Protein AF-V8NF77-F1 (afdb_monomer)

pLDDT: mean 79.12, std 22.38, range [31.2, 98.38]

Mean predicted aligned error: 14.67 Å

Organism: Ophiophagus hannah (NCBI:txid8665)

Structure (mmCIF, N/CA/C/O backbone):
data_AF-V8NF77-F1
#
_entry.id   AF-V8NF77-F1
#
loop_
_atom_site.group_PDB
_atom_site.id
_atom_site.type_symbol
_atom_site.label_atom_id
_atom_site.label_alt_id
_atom_site.label_comp_id
_atom_site.label_asym_id
_atom_site.label_entity_id
_atom_site.label_seq_id
_atom_site.pdbx_PDB_ins_code
_atom_site.Cartn_x
_atom_site.Cartn_y
_atom_site.Cartn_z
_atom_site.occupancy
_atom_site.B_iso_or_equiv
_atom_site.auth_seq_id
_atom_site.auth_comp_id
_atom_site.auth_asym_id
_atom_site.auth_atom_id
_atom_site.pdbx_PDB_model_num
ATOM 1 N N . MET A 1 1 ? -38.233 -24.615 7.443 1.00 43.88 1 MET A N 1
ATOM 2 C CA . MET A 1 1 ? -37.350 -23.438 7.539 1.00 43.88 1 MET A CA 1
ATOM 3 C C . MET A 1 1 ? -36.098 -23.815 6.787 1.00 43.88 1 MET A C 1
ATOM 5 O O . MET A 1 1 ? -35.552 -24.873 7.065 1.00 43.88 1 MET A O 1
ATOM 9 N N . GLN A 1 2 ? -35.776 -23.081 5.731 1.00 46.44 2 GLN A N 1
ATOM 10 C CA . GLN A 1 2 ? -34.606 -23.355 4.907 1.00 46.44 2 GLN A CA 1
ATOM 11 C C . GLN A 1 2 ? -33.476 -22.553 5.545 1.00 46.44 2 GLN A C 1
ATOM 13 O O . GLN A 1 2 ? -33.530 -21.327 5.532 1.00 46.44 2 GLN A O 1
ATOM 18 N N . GLU A 1 3 ? -32.557 -23.233 6.228 1.00 55.84 3 GLU A N 1
ATOM 19 C CA . GLU A 1 3 ? -31.366 -22.577 6.765 1.00 55.84 3 GLU A CA 1
ATOM 20 C C . GLU A 1 3 ? -30.553 -22.047 5.589 1.00 55.84 3 GLU A C 1
ATOM 22 O O . GLU A 1 3 ? -30.330 -22.769 4.616 1.00 55.84 3 GLU A O 1
ATOM 27 N N . ASN A 1 4 ? -30.187 -20.766 5.643 1.00 57.53 4 ASN A N 1
ATOM 28 C CA . ASN A 1 4 ? -29.335 -20.152 4.639 1.00 57.53 4 ASN A CA 1
ATOM 29 C C . ASN A 1 4 ? -27.905 -20.661 4.867 1.00 57.53 4 ASN A C 1
ATOM 31 O O . ASN A 1 4 ? -27.271 -20.241 5.832 1.00 57.53 4 ASN A O 1
ATOM 35 N N . PRO A 1 5 ? -27.352 -21.501 3.975 1.00 59.56 5 PRO A N 1
ATOM 36 C CA . PRO A 1 5 ? -26.027 -22.100 4.154 1.00 59.56 5 PRO A CA 1
ATOM 37 C C . PRO A 1 5 ? -24.873 -21.091 4.005 1.00 59.56 5 PRO A C 1
ATOM 39 O O . PRO A 1 5 ? -23.709 -21.467 4.069 1.00 59.56 5 PRO A O 1
ATOM 42 N N . TRP A 1 6 ? -25.191 -19.812 3.783 1.00 57.06 6 TRP A N 1
ATOM 43 C CA . TRP A 1 6 ? -24.242 -18.713 3.603 1.00 57.06 6 TRP A CA 1
ATOM 44 C C . TRP A 1 6 ? -24.138 -17.799 4.831 1.00 57.06 6 TRP A C 1
ATOM 46 O O . TRP A 1 6 ? -23.478 -16.769 4.764 1.00 57.06 6 TRP A O 1
ATOM 56 N N . GLN A 1 7 ? -24.795 -18.141 5.943 1.00 56.59 7 GLN A N 1
ATOM 57 C CA . GLN A 1 7 ? -24.894 -17.283 7.127 1.00 56.59 7 GLN A CA 1
ATOM 58 C C . GLN A 1 7 ? -23.802 -17.545 8.184 1.00 56.59 7 GLN A C 1
ATOM 60 O O . GLN A 1 7 ? -24.042 -17.316 9.364 1.00 56.59 7 GLN A O 1
ATOM 65 N N . GLU A 1 8 ? -22.622 -18.051 7.805 1.00 67.06 8 GLU A N 1
ATOM 66 C CA . GLU A 1 8 ? -21.671 -18.605 8.790 1.00 67.06 8 GLU A CA 1
ATOM 67 C C . GLU A 1 8 ? -20.194 -18.223 8.609 1.00 67.06 8 GLU A C 1
ATOM 69 O O . GLU A 1 8 ? -19.317 -18.999 8.983 1.00 67.06 8 GLU A O 1
ATOM 74 N N . PHE A 1 9 ? -19.868 -17.030 8.101 1.00 78.62 9 PHE A N 1
ATOM 75 C CA . PHE A 1 9 ? -18.485 -16.546 8.210 1.00 78.62 9 PHE A CA 1
ATOM 76 C C . PHE A 1 9 ? -18.415 -15.103 8.710 1.00 78.62 9 PHE A C 1
ATOM 78 O O . PHE A 1 9 ? -19.204 -14.272 8.264 1.00 78.62 9 PHE A O 1
ATOM 85 N N . PRO A 1 10 ? -17.502 -14.802 9.653 1.00 86.44 10 PRO A N 1
ATOM 86 C CA . PRO A 1 10 ? -17.295 -13.442 10.123 1.00 86.44 10 PRO A CA 1
ATOM 87 C C . PRO A 1 10 ? -16.698 -12.572 9.013 1.00 86.44 10 PRO A C 1
ATOM 89 O O . PRO A 1 10 ? -15.816 -13.016 8.273 1.00 86.44 10 PRO A O 1
ATOM 92 N N . ASP A 1 11 ? -17.144 -11.321 8.939 1.00 91.69 11 ASP A N 1
ATOM 93 C CA . ASP A 1 11 ? -16.574 -10.325 8.036 1.00 91.69 11 ASP A CA 1
ATOM 94 C C . ASP A 1 11 ? -15.213 -9.828 8.542 1.00 91.69 11 ASP A C 1
ATOM 96 O O . ASP A 1 11 ? -14.995 -9.647 9.744 1.00 91.69 11 ASP A O 1
ATOM 100 N N . LEU A 1 12 ? -14.297 -9.555 7.609 1.00 95.75 12 LEU A N 1
ATOM 101 C CA . LEU A 1 12 ? -13.025 -8.895 7.892 1.00 95.75 12 LEU A CA 1
ATOM 102 C C . LEU A 1 12 ? -13.107 -7.427 7.474 1.00 95.75 12 LEU A C 1
ATOM 104 O O . LEU A 1 12 ? -13.229 -7.112 6.291 1.00 95.75 12 LEU A O 1
ATOM 108 N N . VAL A 1 13 ? -12.999 -6.526 8.449 1.00 97.31 13 VAL A N 1
ATOM 109 C CA . VAL A 1 13 ? -13.066 -5.079 8.226 1.00 97.31 13 VAL A CA 1
ATOM 110 C C . VAL A 1 13 ? -11.687 -4.461 8.430 1.00 97.31 13 VAL A C 1
ATOM 112 O O . VAL A 1 13 ? -11.083 -4.609 9.491 1.00 97.31 13 VAL A O 1
ATOM 115 N N . HIS A 1 14 ? -11.205 -3.738 7.418 1.00 97.31 14 HIS A N 1
ATOM 116 C CA . HIS A 1 14 ? -9.967 -2.964 7.485 1.00 97.31 14 HIS A CA 1
ATOM 117 C C . HIS A 1 14 ? -10.275 -1.473 7.608 1.00 97.31 14 HIS A C 1
ATOM 119 O O . HIS A 1 14 ? -11.030 -0.912 6.817 1.00 97.31 14 HIS A O 1
ATOM 125 N N . LEU A 1 15 ? -9.655 -0.832 8.596 1.00 97.62 15 LEU A N 1
ATOM 126 C CA . LEU A 1 15 ? -9.702 0.611 8.810 1.00 97.62 15 LEU A CA 1
ATOM 127 C C . LEU A 1 15 ? -8.295 1.166 8.601 1.00 97.62 15 LEU A C 1
ATOM 129 O O . LEU A 1 15 ? -7.314 0.596 9.081 1.00 97.62 15 LEU A O 1
ATOM 133 N N . THR A 1 16 ? -8.175 2.262 7.860 1.00 96.88 16 THR A N 1
ATOM 134 C CA . THR A 1 16 ? -6.881 2.879 7.551 1.00 96.88 16 THR A CA 1
ATOM 135 C C . THR A 1 16 ? -7.031 4.390 7.525 1.00 96.88 16 THR A C 1
ATOM 137 O O . THR A 1 16 ? -7.978 4.918 6.945 1.00 96.88 16 THR A O 1
ATOM 140 N N . CYS A 1 17 ? -6.096 5.087 8.164 1.00 96.25 17 CYS A N 1
ATOM 141 C CA . CYS A 1 17 ? -6.000 6.538 8.133 1.00 96.25 17 CYS A CA 1
ATOM 142 C C . CYS A 1 17 ? -4.534 6.974 8.278 1.00 96.25 17 CYS A C 1
ATOM 144 O O . CYS A 1 17 ? -3.723 6.223 8.834 1.00 96.25 17 CYS A O 1
ATOM 146 N N . PRO A 1 18 ? -4.179 8.192 7.832 1.00 95.75 18 PRO A N 1
ATOM 147 C CA . PRO A 1 18 ? -2.931 8.818 8.241 1.00 95.75 18 PRO A CA 1
ATOM 148 C C . PRO A 1 18 ? -2.857 8.873 9.769 1.00 95.75 18 PRO A C 1
ATOM 150 O O . PRO A 1 18 ? -3.817 9.286 10.421 1.00 95.75 18 PRO A O 1
ATOM 153 N N . SER A 1 19 ? -1.735 8.436 10.339 1.00 96.31 19 SER A N 1
ATOM 154 C CA . SER A 1 19 ? -1.560 8.435 11.791 1.00 96.31 19 SER A CA 1
ATOM 155 C C . SER A 1 19 ? -1.261 9.842 12.306 1.00 96.31 19 SER A C 1
ATOM 157 O O . SER A 1 19 ? -0.374 10.521 11.787 1.00 96.31 19 SER A O 1
ATOM 159 N N . ILE A 1 20 ? -1.966 10.251 13.358 1.00 96.12 20 ILE A N 1
ATOM 1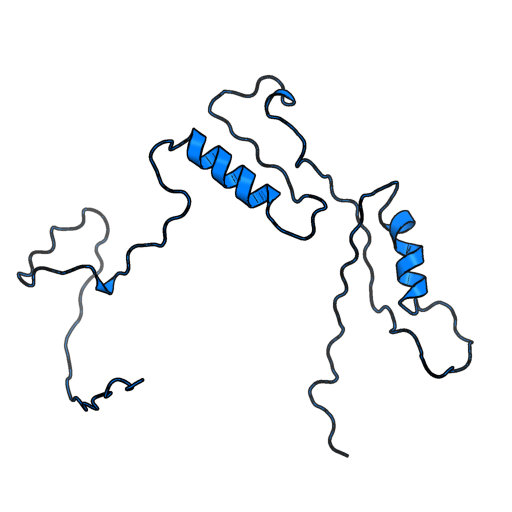60 C CA . ILE A 1 20 ? -1.633 11.429 14.171 1.00 96.12 20 ILE A CA 1
ATOM 161 C C . ILE A 1 20 ? -0.978 10.959 15.475 1.00 96.12 20 ILE A C 1
ATOM 163 O O . ILE A 1 20 ? -0.030 11.586 15.951 1.00 96.12 20 ILE A O 1
ATOM 167 N N . GLN A 1 21 ? -1.452 9.836 16.025 1.00 96.00 21 GLN A N 1
ATOM 168 C CA . GLN A 1 21 ? -0.919 9.198 17.228 1.00 96.00 21 GLN A CA 1
ATOM 169 C C . GLN A 1 21 ? -0.805 7.677 17.016 1.00 96.00 21 GLN A C 1
ATOM 171 O O . GLN A 1 21 ? -0.382 7.213 15.950 1.00 96.00 21 GLN A O 1
ATOM 176 N N . THR A 1 22 ? -1.125 6.868 18.031 1.00 98.19 22 THR A N 1
ATOM 177 C CA . THR A 1 22 ? -1.205 5.418 17.851 1.00 98.19 22 THR A CA 1
ATOM 178 C C . THR A 1 22 ? -2.459 5.046 17.063 1.00 98.19 22 THR A C 1
ATOM 180 O O . THR A 1 22 ? -3.509 5.669 17.201 1.00 98.19 22 THR A O 1
ATOM 183 N N . ALA A 1 23 ? -2.387 3.971 16.276 1.00 98.19 23 ALA A N 1
ATOM 184 C CA . ALA A 1 23 ? -3.531 3.497 15.495 1.00 98.19 23 ALA A CA 1
ATOM 185 C C . ALA A 1 23 ? -4.767 3.205 16.363 1.00 98.19 23 ALA A C 1
ATOM 187 O O . ALA A 1 23 ? -5.895 3.346 15.901 1.00 98.19 23 ALA A O 1
ATOM 188 N N . LYS A 1 24 ? -4.566 2.820 17.631 1.00 97.75 24 LYS A N 1
ATOM 189 C CA . LYS A 1 24 ? -5.667 2.623 18.577 1.00 97.75 24 LYS A CA 1
ATOM 190 C C . LYS A 1 24 ? -6.354 3.946 18.909 1.00 97.75 24 LYS A C 1
ATOM 192 O O . LYS A 1 24 ? -7.574 4.016 18.817 1.00 97.75 24 LYS A O 1
ATOM 197 N N . GLU A 1 25 ? -5.601 4.980 19.268 1.00 98.06 25 GLU A N 1
ATOM 198 C CA . GLU A 1 25 ? -6.158 6.302 19.596 1.00 98.06 25 GLU A CA 1
ATOM 199 C C . GLU A 1 25 ? -6.890 6.921 18.401 1.00 98.06 25 GLU A C 1
ATOM 201 O O . GLU A 1 25 ? -7.983 7.457 18.568 1.00 98.06 25 GLU A O 1
ATOM 206 N N . ASP A 1 26 ? -6.329 6.779 17.199 1.00 97.94 26 ASP A N 1
ATOM 207 C CA . ASP A 1 26 ? -6.894 7.375 15.987 1.00 97.94 26 ASP A CA 1
ATOM 208 C C . ASP A 1 26 ? -8.178 6.659 15.509 1.00 97.94 26 ASP A C 1
ATOM 210 O O . ASP A 1 26 ? -9.078 7.302 14.969 1.00 97.94 26 ASP A O 1
ATOM 214 N N . LEU A 1 27 ? -8.298 5.337 15.714 1.00 97.75 27 LEU A N 1
ATOM 215 C CA . LEU A 1 27 ? -9.383 4.528 15.132 1.00 97.75 27 LEU A CA 1
ATOM 216 C C . LEU A 1 27 ? -10.477 4.097 16.119 1.00 97.75 27 LEU A C 1
ATOM 218 O O . LEU A 1 27 ? -11.576 3.766 15.673 1.00 97.75 27 LEU A O 1
ATOM 222 N N . THR A 1 28 ? -10.222 4.107 17.435 1.00 95.56 28 THR A N 1
ATOM 223 C CA . THR A 1 28 ? -11.184 3.601 18.444 1.00 95.56 28 THR A CA 1
ATOM 224 C C . THR A 1 28 ? -12.553 4.267 18.311 1.00 95.56 28 THR A C 1
ATOM 226 O O . THR A 1 28 ? -13.571 3.581 18.322 1.00 95.56 28 THR A O 1
ATOM 229 N N . HIS A 1 29 ? -12.588 5.581 18.078 1.00 95.19 29 HIS A N 1
ATOM 230 C CA . HIS A 1 29 ? -13.844 6.317 17.940 1.00 95.19 29 HIS A CA 1
ATOM 231 C C . HIS A 1 29 ? -14.720 5.805 16.785 1.00 95.19 29 HIS A C 1
ATOM 233 O O . HIS A 1 29 ? -15.934 5.681 16.925 1.00 95.19 29 HIS A O 1
ATOM 239 N N . VAL A 1 30 ? -14.107 5.479 15.645 1.00 96.56 30 VAL A N 1
ATOM 240 C CA . VAL A 1 30 ? -14.823 4.947 14.476 1.00 96.56 30 VAL A CA 1
ATOM 241 C C . VAL A 1 30 ? -15.304 3.523 14.752 1.00 96.56 30 VAL A C 1
ATOM 243 O O . VAL A 1 30 ? -16.428 3.172 14.398 1.00 96.56 30 VAL A O 1
ATOM 246 N N . VAL A 1 31 ? -14.487 2.713 15.432 1.00 95.88 31 VAL A N 1
ATOM 247 C CA . VAL A 1 31 ? -14.862 1.347 15.819 1.00 95.88 31 VAL A CA 1
ATOM 248 C C . VAL A 1 31 ? -16.078 1.354 16.749 1.00 95.88 31 VAL A C 1
ATOM 250 O O . VAL A 1 31 ? -17.033 0.634 16.483 1.00 95.88 31 VAL A O 1
ATOM 253 N N . GLU A 1 32 ? -16.100 2.210 17.772 1.00 93.00 32 GLU A N 1
ATOM 254 C CA . GLU A 1 32 ? -17.230 2.344 18.707 1.00 93.00 32 GLU A CA 1
ATOM 255 C C . GLU A 1 32 ? -18.503 2.881 18.032 1.00 93.00 32 GLU A C 1
ATOM 257 O O . GLU A 1 32 ? -19.622 2.560 18.437 1.00 93.00 32 GLU A O 1
ATOM 262 N N . GLN A 1 33 ? -18.370 3.696 16.982 1.00 94.00 33 GLN A N 1
ATOM 263 C CA . GLN A 1 33 ? -19.513 4.167 16.200 1.00 94.00 33 GLN A CA 1
ATOM 264 C C . GLN A 1 33 ? -20.119 3.076 15.317 1.00 94.00 33 GLN A C 1
ATOM 266 O O . GLN A 1 33 ? -21.340 3.036 15.183 1.00 94.00 33 GLN A O 1
ATOM 271 N N . LEU A 1 34 ? -19.295 2.206 14.734 1.00 94.44 34 LEU A N 1
ATOM 272 C CA . LEU A 1 34 ? -19.733 1.215 13.749 1.00 94.44 34 LEU A CA 1
ATOM 273 C C . LEU A 1 34 ? -20.071 -0.148 14.358 1.00 94.44 34 LEU A C 1
ATOM 275 O O . LEU A 1 34 ? -20.928 -0.848 13.825 1.00 94.44 34 LEU A O 1
ATOM 279 N N . PHE A 1 35 ? -19.430 -0.519 15.465 1.00 93.75 35 PHE A N 1
ATOM 280 C CA . PHE A 1 35 ? -19.502 -1.863 16.031 1.00 93.75 35 PHE A CA 1
ATOM 281 C C . PHE A 1 35 ? -19.837 -1.854 17.521 1.00 93.75 35 PHE A C 1
ATOM 283 O O . PHE A 1 35 ? -19.588 -0.885 18.237 1.00 93.75 35 PHE A O 1
ATOM 290 N N . SER A 1 36 ? -20.387 -2.971 17.992 1.00 91.56 36 SER A N 1
ATOM 291 C CA . SER A 1 36 ? -20.511 -3.266 19.415 1.00 91.56 36 SER A CA 1
ATOM 292 C C . SER A 1 36 ? -19.234 -3.958 19.897 1.00 91.56 36 SER A C 1
ATOM 294 O O . SER A 1 36 ? -18.917 -5.077 19.480 1.00 91.56 36 SER A O 1
ATOM 296 N N . VAL A 1 37 ? -18.471 -3.274 20.750 1.00 83.38 37 VAL A N 1
ATOM 297 C CA . VAL A 1 37 ? -17.288 -3.826 21.419 1.00 83.38 37 VAL A CA 1
ATOM 298 C C . VAL A 1 37 ? -17.767 -4.364 22.763 1.00 83.38 37 VAL A C 1
ATOM 300 O O . VAL A 1 37 ? -18.194 -3.595 23.618 1.00 83.38 37 VAL A O 1
ATOM 303 N N . ALA A 1 38 ? -17.793 -5.687 22.918 1.00 66.69 38 ALA A N 1
ATOM 304 C CA . ALA A 1 38 ? -18.452 -6.350 24.040 1.00 66.69 38 ALA A CA 1
ATOM 305 C C . ALA A 1 38 ? -17.793 -6.028 25.400 1.00 66.69 38 ALA A C 1
ATOM 307 O O . ALA A 1 38 ? -16.893 -6.739 25.834 1.00 66.69 38 ALA A O 1
ATOM 308 N N . GLU A 1 39 ? -18.279 -4.979 26.072 1.00 55.69 39 GLU A N 1
ATOM 309 C CA . GLU A 1 39 ? -18.083 -4.716 27.511 1.00 55.69 39 GLU A CA 1
ATOM 310 C C . GLU A 1 39 ? -19.358 -4.222 28.229 1.00 55.69 39 GLU A C 1
ATOM 312 O O . GLU A 1 39 ? -19.348 -4.044 29.446 1.00 55.69 39 GLU A O 1
ATOM 317 N N . THR A 1 40 ? -20.480 -4.027 27.529 1.00 51.50 40 THR A N 1
ATOM 318 C CA . THR A 1 40 ? -21.720 -3.515 28.140 1.00 51.50 40 THR A CA 1
ATOM 319 C C . THR A 1 40 ? -22.819 -4.573 28.085 1.00 51.50 40 THR A C 1
ATOM 321 O O . THR A 1 40 ? -23.639 -4.614 27.172 1.00 51.50 40 THR A O 1
ATOM 324 N N . GLU A 1 41 ? -22.830 -5.470 29.073 1.00 49.28 41 GLU A N 1
ATOM 325 C CA . GLU A 1 41 ? -24.023 -6.258 29.389 1.00 49.28 41 GLU A CA 1
ATOM 326 C C . GLU A 1 41 ? -25.080 -5.298 29.962 1.00 49.28 41 GLU A C 1
ATOM 328 O O . GLU A 1 41 ? -24.977 -4.906 31.125 1.00 49.28 41 GLU A O 1
ATOM 333 N N . GLY A 1 42 ? -26.083 -4.893 29.172 1.00 51.88 42 GLY A N 1
ATOM 334 C CA . GLY A 1 42 ? -27.289 -4.293 29.758 1.00 51.88 42 GLY A CA 1
ATOM 335 C C . GLY A 1 42 ? -28.031 -3.184 29.018 1.00 51.88 42 GLY A C 1
ATOM 336 O O . GLY A 1 42 ? -28.769 -2.470 29.692 1.00 51.88 42 GLY A O 1
ATOM 337 N N . GLU A 1 43 ? -27.909 -3.023 27.700 1.00 50.72 43 GLU A N 1
ATOM 338 C CA . GLU A 1 43 ? -28.785 -2.093 26.968 1.00 50.72 43 GLU A CA 1
ATOM 339 C C . GLU A 1 43 ? -29.689 -2.857 25.995 1.00 50.72 43 GLU A C 1
ATOM 341 O O . GLU A 1 43 ? -29.241 -3.727 25.249 1.00 50.72 43 GLU A O 1
ATOM 346 N N . GLU A 1 44 ? -30.991 -2.594 26.130 1.00 50.81 44 GLU A N 1
ATOM 347 C CA . GLU A 1 44 ? -32.103 -3.264 25.459 1.00 50.81 44 GLU A CA 1
ATOM 348 C C . GLU A 1 44 ? -31.956 -3.214 23.930 1.00 50.81 44 GLU A C 1
ATOM 350 O O . GLU A 1 44 ? -31.471 -2.233 23.368 1.00 50.81 44 GLU A O 1
ATOM 355 N N . GLU A 1 45 ? -32.385 -4.291 23.265 1.00 53.78 45 GLU A N 1
ATOM 356 C CA . GLU A 1 45 ? -32.408 -4.436 21.807 1.00 53.78 45 GLU A CA 1
ATOM 357 C C . GLU A 1 45 ? -33.249 -3.322 21.153 1.00 53.78 45 GLU A C 1
ATOM 359 O O . GLU A 1 45 ? -34.461 -3.455 20.974 1.00 53.78 45 GLU A O 1
ATOM 364 N N . GLU A 1 46 ? -32.608 -2.216 20.772 1.00 53.66 46 GLU A N 1
ATOM 365 C CA . GLU A 1 46 ? -33.157 -1.282 19.788 1.00 53.66 46 GLU A CA 1
ATOM 366 C C . GLU A 1 46 ? -33.045 -1.876 18.370 1.00 53.66 46 GLU A C 1
ATOM 368 O O . GLU A 1 46 ? -32.056 -2.526 18.008 1.00 53.66 46 GLU A O 1
ATOM 373 N N . GLU A 1 47 ? -34.063 -1.639 17.534 1.00 44.66 47 GLU A N 1
ATOM 374 C CA . GLU A 1 47 ? -34.036 -1.952 16.100 1.00 44.66 47 GLU A CA 1
ATOM 375 C C . GLU A 1 47 ? -32.847 -1.236 15.427 1.00 44.66 47 GLU A C 1
ATOM 377 O O . GLU A 1 47 ? -32.884 -0.029 15.198 1.00 44.66 47 GLU A O 1
ATOM 382 N N . GLY A 1 48 ? -31.786 -1.986 15.097 1.00 58.75 48 GLY A N 1
ATOM 383 C CA . GLY A 1 48 ? -30.573 -1.454 14.454 1.00 58.75 48 GLY A CA 1
ATOM 384 C C . GLY A 1 48 ? -29.244 -1.803 15.137 1.00 58.75 48 GLY A C 1
ATOM 385 O O . GLY A 1 48 ? -28.272 -1.069 14.965 1.00 58.75 48 GLY A O 1
ATOM 386 N N . ALA A 1 49 ? -29.187 -2.893 15.910 1.00 77.69 49 ALA A N 1
ATOM 387 C CA . ALA A 1 49 ? -27.995 -3.325 16.642 1.00 77.69 49 ALA A CA 1
ATOM 388 C C . ALA A 1 49 ? -26.719 -3.361 15.772 1.00 77.69 49 ALA A C 1
ATOM 390 O O . ALA A 1 49 ? -26.675 -3.991 14.711 1.00 77.69 49 ALA A O 1
ATOM 391 N N . LYS A 1 50 ? -25.661 -2.687 16.245 1.00 89.31 50 LYS A N 1
ATOM 392 C CA . LYS A 1 50 ? -24.339 -2.680 15.603 1.00 89.31 50 LYS A CA 1
ATOM 393 C C . LYS A 1 50 ? -23.753 -4.100 15.555 1.00 89.31 50 LYS A C 1
ATOM 395 O O . LYS A 1 50 ? -23.892 -4.826 16.543 1.00 89.31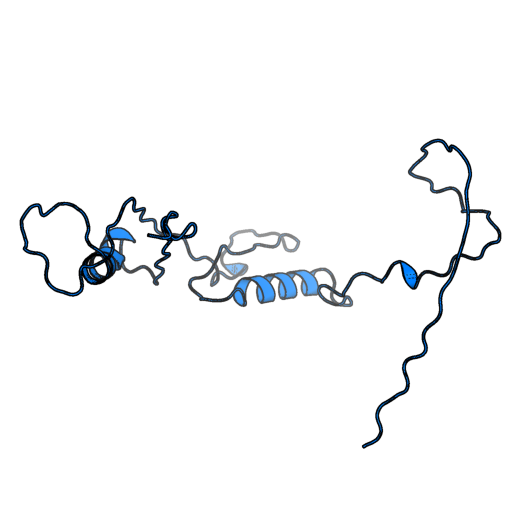 50 LYS A O 1
ATOM 400 N N . PRO A 1 51 ? -23.034 -4.492 14.485 1.00 91.31 51 PRO A N 1
ATOM 401 C CA . PRO A 1 51 ? -22.361 -5.788 14.441 1.00 91.31 51 PRO A CA 1
ATOM 402 C C . PRO A 1 51 ? -21.338 -5.934 15.578 1.00 91.31 51 PRO A C 1
ATOM 404 O O . PRO A 1 51 ? -20.679 -4.964 15.960 1.00 91.31 51 PRO A O 1
ATOM 407 N N . GLN A 1 52 ? -21.197 -7.142 16.125 1.00 91.25 52 GLN A N 1
ATOM 408 C CA . GLN A 1 52 ? -20.297 -7.419 17.246 1.00 91.25 52 GLN A CA 1
ATOM 409 C C . GLN A 1 52 ? -18.843 -7.593 16.783 1.00 91.25 52 GLN A C 1
ATOM 411 O O . GLN A 1 52 ? -18.563 -8.337 15.844 1.00 91.25 52 GLN A O 1
ATOM 416 N N . VAL A 1 53 ? -1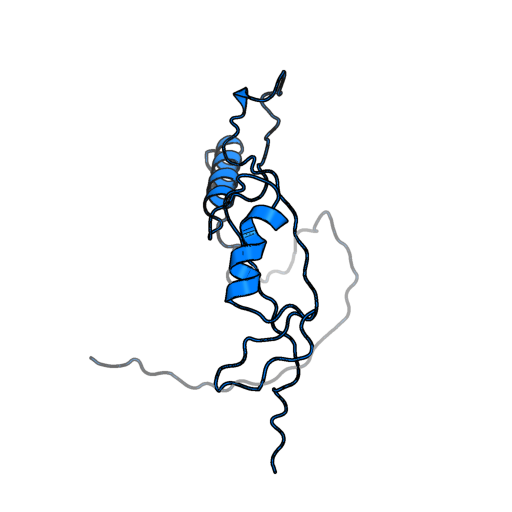7.896 -6.978 17.498 1.00 93.19 53 VAL A N 1
ATOM 417 C CA . VAL A 1 53 ? -16.461 -7.231 17.300 1.00 93.19 53 VAL A CA 1
ATOM 418 C C . VAL A 1 53 ? -16.066 -8.552 17.962 1.00 93.19 53 VAL A C 1
ATOM 420 O O . VAL A 1 53 ? -16.142 -8.687 19.181 1.00 93.19 53 VAL A O 1
ATOM 423 N N . LEU A 1 54 ? -15.592 -9.514 17.166 1.00 93.12 54 LEU A N 1
ATOM 424 C CA . LEU A 1 54 ? -15.050 -10.785 17.673 1.00 93.12 54 LEU A CA 1
ATOM 425 C C . LEU A 1 54 ? -13.567 -10.678 18.052 1.00 93.12 54 LEU A C 1
ATOM 427 O O . LEU A 1 54 ? -13.115 -11.286 19.019 1.00 93.12 54 LEU A O 1
ATOM 431 N N . TRP A 1 55 ? -12.801 -9.906 17.280 1.00 94.38 55 TRP A N 1
ATOM 432 C CA . TRP A 1 55 ? -11.381 -9.653 17.501 1.00 94.38 55 TRP A CA 1
ATOM 433 C C . TRP A 1 55 ? -10.979 -8.334 16.839 1.00 94.38 55 TRP A C 1
ATOM 435 O O . TRP A 1 55 ? -11.541 -7.956 15.813 1.00 94.38 55 TRP A O 1
ATOM 445 N N . SER A 1 56 ? -10.000 -7.633 17.412 1.00 95.31 56 SER A N 1
ATOM 446 C CA . SER A 1 56 ? -9.425 -6.430 16.805 1.00 95.31 56 SER A CA 1
ATOM 447 C C . SER A 1 56 ? -7.920 -6.343 17.049 1.00 95.31 56 SER A C 1
ATOM 449 O O . SER A 1 56 ? -7.407 -6.802 18.072 1.00 95.31 56 SER A O 1
ATOM 451 N N . MET A 1 57 ? -7.213 -5.726 16.102 1.00 97.12 57 MET A N 1
ATOM 452 C CA . MET A 1 57 ? -5.792 -5.407 16.195 1.00 97.12 57 MET A CA 1
ATOM 453 C C . MET A 1 57 ? -5.552 -4.005 15.655 1.00 97.12 57 MET A C 1
ATOM 455 O O . MET A 1 57 ? -6.102 -3.617 14.630 1.00 97.12 57 MET A O 1
ATOM 459 N N . TYR A 1 58 ? -4.688 -3.272 16.349 1.00 98.12 58 TYR A N 1
ATOM 460 C CA . TYR A 1 58 ? -4.302 -1.913 16.002 1.00 98.12 58 TYR A CA 1
ATOM 461 C C . TYR A 1 58 ? -2.786 -1.867 15.872 1.00 98.12 58 TYR A C 1
ATOM 463 O O . TYR A 1 58 ? -2.073 -2.337 16.760 1.00 98.12 58 TYR A O 1
ATOM 471 N N . PHE A 1 59 ? -2.290 -1.301 14.778 1.00 98.06 59 PHE A N 1
ATOM 472 C CA . PHE A 1 59 ? -0.864 -1.097 14.563 1.00 98.06 59 PHE A CA 1
ATOM 473 C C . PHE A 1 59 ? -0.637 0.120 13.669 1.00 98.06 59 PHE A C 1
ATOM 475 O O . PHE A 1 59 ? -1.437 0.411 12.785 1.00 98.06 59 PHE A O 1
ATOM 482 N N . ASN A 1 60 ? 0.471 0.820 13.892 1.00 97.69 60 ASN A N 1
ATOM 483 C CA . ASN A 1 60 ? 0.956 1.839 12.971 1.00 97.69 60 ASN A CA 1
ATOM 484 C C . ASN A 1 60 ? 1.941 1.195 11.993 1.00 97.69 60 ASN A C 1
ATOM 486 O O . ASN A 1 60 ? 2.749 0.347 12.379 1.00 97.69 60 ASN A O 1
ATOM 490 N N . MET A 1 61 ? 1.904 1.633 10.740 1.00 96.25 61 MET A N 1
ATOM 491 C CA . MET A 1 61 ? 2.861 1.2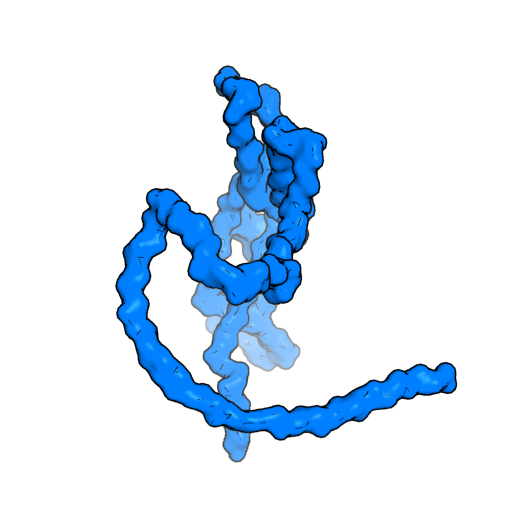34 9.714 1.00 96.25 61 MET A CA 1
ATOM 492 C C . MET A 1 61 ? 3.642 2.462 9.259 1.00 96.25 61 MET A C 1
ATOM 494 O O . MET A 1 61 ? 3.080 3.543 9.104 1.00 96.25 61 MET A O 1
ATOM 498 N N . ARG A 1 62 ? 4.958 2.310 9.090 1.00 94.75 62 ARG A N 1
ATOM 499 C CA . ARG A 1 62 ? 5.805 3.401 8.610 1.00 94.75 62 ARG A CA 1
ATOM 500 C C . ARG A 1 62 ? 5.546 3.626 7.124 1.00 94.75 62 ARG A C 1
ATOM 502 O O . ARG A 1 62 ? 5.836 2.741 6.328 1.00 94.75 62 ARG A O 1
ATOM 509 N N . ASP A 1 63 ? 5.127 4.835 6.778 1.00 95.31 63 ASP A N 1
ATOM 510 C CA . ASP A 1 63 ? 5.122 5.313 5.400 1.00 95.31 63 ASP A CA 1
ATOM 511 C C . ASP A 1 63 ? 6.528 5.820 5.025 1.00 95.31 63 ASP A C 1
ATOM 513 O O . ASP A 1 63 ? 7.090 6.701 5.684 1.00 95.31 63 ASP A O 1
ATOM 517 N N . SER A 1 64 ? 7.128 5.220 3.997 1.00 95.88 64 SER A N 1
ATOM 518 C CA . SER A 1 64 ? 8.409 5.644 3.419 1.00 95.88 64 SER A CA 1
ATOM 519 C C . SER A 1 64 ? 8.306 6.044 1.945 1.00 95.88 64 SER A C 1
ATOM 521 O O . SER A 1 64 ? 9.335 6.238 1.302 1.00 95.88 64 SER A O 1
ATOM 523 N N . SER A 1 65 ? 7.089 6.178 1.412 1.00 94.38 65 SER A N 1
ATOM 524 C CA . SER A 1 65 ? 6.805 6.459 -0.004 1.00 94.38 65 SER A CA 1
ATOM 525 C C . SER A 1 65 ? 7.310 7.818 -0.491 1.00 94.38 65 SER A C 1
ATOM 527 O O . SER A 1 65 ? 7.600 7.994 -1.671 1.00 94.38 65 SER A O 1
ATOM 529 N N . SER A 1 66 ? 7.462 8.774 0.425 1.00 90.44 66 SER A N 1
ATOM 530 C CA . SER A 1 66 ? 7.935 10.134 0.141 1.00 90.44 66 SER A CA 1
ATOM 531 C C . SER A 1 66 ? 9.447 10.322 0.301 1.00 90.44 66 SER A C 1
ATOM 533 O O . SER A 1 66 ? 9.944 11.438 0.136 1.00 90.44 66 SER A O 1
ATOM 535 N N . LEU A 1 67 ? 10.195 9.266 0.644 1.00 93.19 67 LEU A N 1
ATOM 536 C CA . LEU A 1 67 ? 11.643 9.359 0.819 1.00 93.19 67 LEU A CA 1
ATOM 537 C C . LEU A 1 67 ? 12.361 9.303 -0.530 1.00 93.19 67 LEU A C 1
ATOM 539 O O . LEU A 1 67 ? 12.230 8.337 -1.276 1.00 93.19 67 LEU A O 1
ATOM 543 N N . ASP A 1 68 ? 13.181 10.318 -0.803 1.00 90.06 68 ASP A N 1
ATOM 544 C CA . ASP A 1 68 ? 14.058 10.333 -1.974 1.00 90.06 68 ASP A CA 1
ATOM 545 C C . ASP A 1 68 ? 15.353 9.550 -1.719 1.00 90.06 68 ASP A C 1
ATOM 547 O O . ASP A 1 68 ? 15.826 9.456 -0.580 1.00 90.06 68 ASP A O 1
ATOM 551 N N . ARG A 1 69 ? 15.979 9.067 -2.797 1.00 90.88 69 ARG A N 1
ATOM 552 C CA . ARG A 1 69 ? 17.307 8.444 -2.797 1.00 90.88 69 ARG A CA 1
ATOM 553 C C . ARG A 1 69 ? 18.352 9.275 -2.039 1.00 90.88 69 ARG A C 1
ATOM 555 O O . ARG A 1 69 ? 19.178 8.703 -1.329 1.00 90.88 69 ARG A O 1
ATOM 562 N N . SER A 1 70 ? 18.313 10.606 -2.147 1.00 91.50 70 SER A N 1
ATOM 563 C CA . SER A 1 70 ? 19.234 11.522 -1.461 1.00 91.50 70 SER A CA 1
ATOM 564 C C . SER A 1 70 ? 19.088 11.522 0.062 1.00 91.50 70 SER A C 1
ATOM 566 O O . SER A 1 70 ? 19.938 12.074 0.753 1.00 91.50 70 SER A O 1
ATOM 568 N N . SER A 1 71 ? 18.014 10.933 0.591 1.00 94.56 71 SER A N 1
ATOM 569 C CA . SER A 1 71 ? 17.773 10.798 2.033 1.00 94.56 71 SER A CA 1
ATOM 570 C C . SER A 1 71 ? 18.612 9.684 2.669 1.00 94.56 71 SER A C 1
ATOM 572 O O . SER A 1 71 ? 18.623 9.556 3.892 1.00 94.56 71 SER A O 1
ATOM 574 N N . TYR A 1 72 ? 19.283 8.861 1.856 1.00 95.06 72 TYR A N 1
ATOM 575 C CA . TYR A 1 72 ? 20.102 7.740 2.305 1.00 95.06 72 TYR A CA 1
ATOM 576 C C . TYR A 1 72 ? 21.592 8.063 2.172 1.00 95.06 72 TYR A C 1
ATOM 578 O O . TYR A 1 72 ? 22.097 8.335 1.081 1.00 95.06 72 TYR A O 1
ATOM 586 N N . ASP A 1 73 ? 22.315 7.976 3.287 1.00 96.19 73 ASP A N 1
ATOM 587 C CA . ASP A 1 73 ? 23.748 8.253 3.321 1.00 96.19 73 ASP A CA 1
ATOM 588 C C . ASP A 1 73 ? 24.557 7.186 2.572 1.00 96.19 73 ASP A C 1
ATOM 590 O O . ASP A 1 73 ? 24.381 5.984 2.774 1.00 96.19 73 ASP A O 1
ATOM 594 N N . ASN A 1 74 ? 25.522 7.635 1.763 1.00 95.56 74 ASN A N 1
ATOM 595 C CA . ASN A 1 74 ? 26.505 6.787 1.072 1.00 95.56 74 ASN A CA 1
ATOM 596 C C . ASN A 1 74 ? 25.900 5.696 0.164 1.00 95.56 74 ASN A C 1
ATOM 598 O O . ASN A 1 74 ? 26.512 4.645 -0.024 1.00 95.56 74 ASN A O 1
ATOM 602 N N . LEU A 1 75 ? 24.718 5.936 -0.412 1.00 95.88 75 LEU A N 1
ATOM 603 C CA . LEU A 1 75 ? 24.028 4.974 -1.271 1.00 95.88 75 LEU A CA 1
ATOM 604 C C . LEU A 1 75 ? 24.725 4.831 -2.650 1.00 95.88 75 LEU A C 1
ATOM 606 O O . LEU A 1 75 ? 24.684 5.777 -3.447 1.00 95.88 75 LEU A O 1
ATOM 610 N N . PRO A 1 76 ? 25.328 3.671 -2.992 1.00 95.88 76 PRO A N 1
ATOM 611 C CA . PRO A 1 76 ? 26.015 3.475 -4.274 1.00 95.88 76 PRO A CA 1
ATOM 612 C C . PRO A 1 76 ? 25.056 3.573 -5.462 1.00 95.88 76 PRO A C 1
ATOM 614 O O . PRO A 1 76 ? 23.923 3.104 -5.365 1.00 95.88 76 PRO A O 1
ATOM 617 N N . SER A 1 77 ? 25.497 4.139 -6.591 1.00 93.75 77 SER A N 1
ATOM 618 C CA . SER A 1 77 ? 24.633 4.468 -7.744 1.00 93.75 77 SER A CA 1
ATOM 619 C C . SER A 1 77 ? 23.864 3.282 -8.334 1.00 93.75 77 SER A C 1
ATOM 621 O O . SER A 1 77 ? 22.794 3.475 -8.882 1.00 93.75 77 SER A O 1
ATOM 623 N N . ASN A 1 78 ? 24.375 2.062 -8.192 1.00 95.38 78 ASN A N 1
ATOM 624 C CA . ASN A 1 78 ? 23.763 0.828 -8.689 1.00 95.38 78 ASN A CA 1
ATOM 625 C C . ASN A 1 78 ? 22.870 0.111 -7.657 1.00 95.38 78 ASN A C 1
ATOM 627 O O . ASN A 1 78 ? 22.526 -1.052 -7.852 1.00 95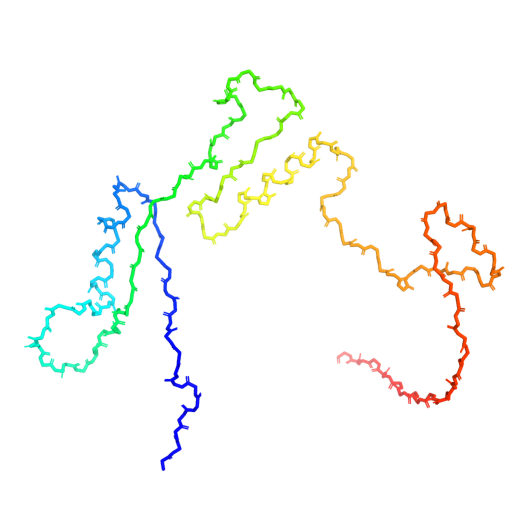.38 78 ASN A O 1
ATOM 631 N N . MET A 1 79 ? 22.554 0.758 -6.533 1.00 95.81 79 MET A N 1
ATOM 632 C CA . MET A 1 79 ? 21.655 0.227 -5.511 1.00 95.81 79 MET A CA 1
ATOM 633 C C . MET A 1 79 ? 20.362 1.029 -5.491 1.00 95.81 79 MET A C 1
ATOM 635 O O . MET A 1 79 ? 20.398 2.238 -5.276 1.00 95.81 79 MET A O 1
ATOM 639 N N . TYR A 1 80 ? 19.234 0.354 -5.675 1.00 95.38 80 TYR A N 1
ATOM 640 C CA . TYR A 1 80 ? 17.901 0.952 -5.695 1.00 95.38 80 TYR A CA 1
ATOM 641 C C . TYR A 1 80 ? 17.190 0.694 -4.366 1.00 95.38 80 TYR A C 1
ATOM 643 O O . TYR A 1 80 ? 17.390 -0.350 -3.745 1.00 95.38 80 TYR A O 1
ATOM 651 N N . VAL A 1 81 ? 16.375 1.649 -3.920 1.00 95.62 81 VAL A N 1
ATOM 652 C CA . VAL A 1 81 ? 15.602 1.546 -2.677 1.00 95.62 81 VAL A CA 1
ATOM 653 C C . VAL A 1 81 ? 14.125 1.632 -3.023 1.00 95.62 81 VAL A C 1
ATOM 655 O O . VAL A 1 81 ? 13.710 2.572 -3.695 1.00 95.62 81 VAL A O 1
ATOM 658 N N . CYS A 1 82 ? 13.348 0.665 -2.541 1.00 96.25 82 CYS A N 1
ATOM 659 C CA . CYS A 1 82 ? 11.895 0.681 -2.648 1.00 96.25 82 CYS A CA 1
ATOM 660 C C . CYS A 1 82 ? 11.271 1.105 -1.319 1.00 96.25 82 CYS A C 1
ATOM 662 O O . CYS A 1 82 ? 11.799 0.811 -0.240 1.00 96.25 82 CYS A O 1
ATOM 664 N N . SER A 1 83 ? 10.134 1.783 -1.400 1.00 96.25 83 SER A N 1
ATOM 665 C CA . SER A 1 83 ? 9.346 2.137 -0.226 1.00 96.25 83 SER A CA 1
ATOM 666 C C . SER A 1 83 ? 8.456 0.976 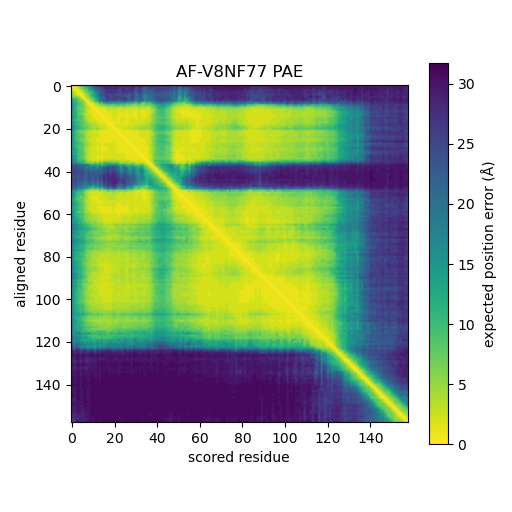0.214 1.00 96.25 83 SER A C 1
ATOM 668 O O . SER A 1 83 ? 8.220 0.025 -0.531 1.00 96.25 83 SER A O 1
ATOM 670 N N . GLY A 1 84 ? 7.957 1.060 1.448 1.00 95.31 84 GLY A N 1
ATOM 671 C CA . GLY A 1 84 ? 6.819 0.252 1.875 1.00 95.31 84 GLY A CA 1
ATOM 672 C C . GLY A 1 84 ? 5.506 0.739 1.243 1.00 95.31 84 GLY A C 1
ATOM 673 O O . GLY A 1 84 ? 5.531 1.644 0.402 1.00 95.31 84 GLY A O 1
ATOM 674 N N . PRO A 1 85 ? 4.365 0.163 1.656 1.00 95.12 85 PRO A N 1
ATOM 675 C CA . PRO A 1 85 ? 3.054 0.659 1.250 1.00 95.12 85 PRO A CA 1
ATOM 676 C C . PRO A 1 85 ? 2.843 2.101 1.725 1.00 95.12 85 PRO A C 1
ATOM 678 O O . PRO A 1 85 ? 3.304 2.491 2.803 1.00 95.12 85 PRO A O 1
ATOM 681 N N . ASP A 1 86 ? 2.141 2.877 0.908 1.00 95.00 86 ASP A N 1
ATOM 682 C CA . ASP A 1 86 ? 1.713 4.235 1.211 1.00 95.00 86 ASP A CA 1
ATOM 683 C C . ASP A 1 86 ? 0.301 4.258 1.819 1.00 95.00 86 ASP A C 1
ATOM 685 O O . ASP A 1 86 ? -0.405 3.252 1.875 1.00 95.00 86 ASP A O 1
ATOM 689 N N . GLY A 1 87 ? -0.120 5.424 2.315 1.00 93.25 87 GLY A N 1
ATOM 690 C CA . GLY A 1 87 ? -1.463 5.621 2.876 1.00 93.25 87 GLY A CA 1
ATOM 691 C C . GLY A 1 87 ? -2.581 5.777 1.834 1.00 93.25 87 GLY A C 1
ATOM 692 O O . GLY A 1 87 ? -3.684 6.192 2.195 1.00 93.25 87 GLY A O 1
ATOM 693 N N . ALA A 1 88 ? -2.302 5.532 0.550 1.00 94.38 88 ALA A N 1
ATOM 694 C CA . ALA A 1 88 ? -3.270 5.668 -0.531 1.00 94.38 88 ALA A CA 1
ATOM 695 C C . ALA A 1 88 ? -4.192 4.442 -0.630 1.00 94.38 88 ALA A C 1
ATOM 697 O O . ALA A 1 88 ? -3.882 3.353 -0.160 1.00 94.38 88 ALA A O 1
ATOM 698 N N . LEU A 1 89 ? -5.351 4.616 -1.273 1.00 94.69 89 LEU A N 1
ATOM 699 C CA . LEU A 1 89 ? -6.297 3.516 -1.500 1.00 94.69 89 LEU A CA 1
ATOM 700 C C . LEU A 1 89 ? -5.817 2.535 -2.587 1.00 94.69 89 LEU A C 1
ATOM 702 O O . LEU A 1 89 ? -6.208 1.371 -2.589 1.00 94.69 89 LEU A O 1
ATOM 706 N N . GLY A 1 90 ? -5.030 3.026 -3.545 1.00 95.56 90 GLY A N 1
ATOM 707 C CA . GLY A 1 90 ? -4.533 2.260 -4.688 1.00 95.56 90 GLY A CA 1
ATOM 708 C C . GLY A 1 90 ? -3.029 2.010 -4.618 1.00 95.56 90 GLY A C 1
ATOM 709 O O . GLY A 1 90 ? -2.359 2.457 -3.699 1.00 95.56 90 GLY A O 1
ATOM 710 N N . ASN A 1 91 ? -2.494 1.343 -5.642 1.00 97.25 91 ASN A N 1
ATOM 711 C CA . ASN A 1 91 ? -1.080 0.944 -5.710 1.00 97.25 91 ASN A CA 1
ATOM 712 C C . ASN A 1 91 ? -0.229 1.841 -6.626 1.00 97.25 91 ASN A C 1
ATOM 714 O O . ASN A 1 91 ? 0.863 1.450 -7.039 1.00 97.25 91 ASN A O 1
ATOM 718 N N . ASP A 1 92 ? -0.721 3.030 -6.977 1.00 96.94 92 ASP A N 1
ATOM 719 C CA . ASP A 1 92 ? -0.073 3.920 -7.945 1.00 96.94 92 ASP A CA 1
ATOM 720 C C . ASP A 1 92 ? 1.374 4.250 -7.567 1.00 96.94 92 ASP A C 1
ATOM 722 O O . ASP A 1 92 ? 2.232 4.311 -8.446 1.00 96.94 92 ASP A O 1
ATOM 726 N N . CYS A 1 93 ? 1.656 4.465 -6.276 1.00 95.56 93 CYS A N 1
ATOM 727 C CA . CYS A 1 93 ? 3.007 4.749 -5.800 1.00 95.56 93 CYS A CA 1
ATOM 728 C C . CYS A 1 93 ? 3.962 3.584 -6.100 1.00 95.56 93 CYS A C 1
ATOM 730 O O . CYS A 1 93 ? 5.019 3.791 -6.697 1.00 95.56 93 CYS A O 1
ATOM 732 N N . ALA A 1 94 ? 3.555 2.356 -5.766 1.00 96.94 94 ALA A N 1
ATOM 733 C CA . ALA A 1 94 ? 4.351 1.155 -5.997 1.00 96.94 94 ALA A CA 1
ATOM 734 C C . ALA A 1 94 ? 4.600 0.908 -7.493 1.00 96.94 94 ALA A C 1
ATOM 736 O O . ALA A 1 94 ? 5.733 0.639 -7.890 1.00 96.94 94 ALA A O 1
ATOM 737 N N . VAL A 1 95 ? 3.565 1.050 -8.331 1.00 97.94 95 VAL A N 1
ATOM 738 C CA . VAL A 1 95 ? 3.685 0.861 -9.787 1.00 97.94 95 VAL A CA 1
ATOM 739 C C . VAL A 1 95 ? 4.629 1.899 -10.392 1.00 97.94 95 VAL A C 1
ATOM 741 O O . VAL A 1 95 ? 5.563 1.531 -11.099 1.00 97.94 95 VAL A O 1
ATOM 744 N N . LYS A 1 96 ? 4.451 3.184 -10.055 1.00 97.19 96 LYS A N 1
ATOM 745 C CA . LYS A 1 96 ? 5.309 4.270 -10.558 1.00 97.19 96 LYS A CA 1
ATOM 746 C C . LYS A 1 96 ? 6.760 4.116 -10.109 1.00 97.19 96 LYS A C 1
ATOM 748 O O . LYS A 1 96 ? 7.667 4.374 -10.893 1.00 97.19 96 LYS A O 1
ATOM 753 N N . GLN A 1 97 ? 6.995 3.696 -8.865 1.00 97.25 97 GLN A N 1
ATOM 754 C CA . GLN A 1 97 ? 8.347 3.443 -8.364 1.00 97.25 97 GLN A CA 1
ATOM 755 C C . GLN A 1 97 ? 9.009 2.279 -9.111 1.00 97.25 97 GLN A C 1
ATOM 757 O O . GLN A 1 97 ? 10.161 2.402 -9.524 1.00 97.25 97 GLN A O 1
ATOM 762 N N . ALA A 1 98 ? 8.288 1.172 -9.310 1.00 98.06 98 ALA A N 1
ATOM 763 C CA . ALA A 1 98 ? 8.797 0.021 -10.049 1.00 98.06 98 ALA A CA 1
ATOM 764 C C . ALA A 1 98 ? 9.134 0.381 -11.505 1.00 98.06 98 ALA A C 1
ATOM 766 O O . ALA A 1 98 ? 10.209 0.026 -11.984 1.00 98.06 98 ALA A O 1
ATOM 767 N N . GLU A 1 99 ? 8.258 1.129 -12.178 1.00 98.25 99 GLU A N 1
ATOM 768 C CA . GLU A 1 99 ? 8.478 1.612 -13.543 1.00 98.25 99 GLU A CA 1
ATOM 769 C C . GLU A 1 99 ? 9.693 2.548 -13.627 1.00 98.25 99 GLU A C 1
ATOM 771 O O . GLU A 1 99 ? 10.551 2.366 -14.490 1.00 98.25 99 GLU A O 1
ATOM 776 N N . ALA A 1 100 ? 9.823 3.502 -12.699 1.00 96.94 100 ALA A N 1
ATOM 777 C CA . ALA A 1 100 ? 10.956 4.425 -12.664 1.00 96.94 100 ALA A CA 1
ATOM 778 C C . ALA A 1 100 ? 12.296 3.693 -12.472 1.00 96.94 100 ALA A C 1
ATOM 780 O O . ALA A 1 100 ? 13.256 3.964 -13.194 1.00 96.94 100 ALA A O 1
ATOM 781 N N . ILE A 1 101 ? 12.352 2.734 -11.541 1.00 97.06 101 ILE A N 1
ATOM 782 C CA . ILE A 1 101 ? 13.546 1.907 -11.309 1.00 97.06 101 ILE A CA 1
ATOM 783 C C . ILE A 1 101 ? 13.858 1.053 -12.546 1.00 97.06 101 ILE A C 1
ATOM 785 O O . ILE A 1 101 ? 15.014 0.970 -12.961 1.00 97.06 101 ILE A O 1
ATOM 789 N N . PHE A 1 102 ? 12.844 0.437 -13.160 1.00 98.38 102 PHE A N 1
ATOM 790 C CA . PHE A 1 102 ? 13.019 -0.362 -14.372 1.00 98.38 102 PHE A CA 1
ATOM 791 C C . PHE A 1 102 ? 13.602 0.464 -15.519 1.00 98.38 102 PHE A C 1
ATOM 793 O O . PHE A 1 102 ? 14.578 0.034 -16.126 1.00 98.38 102 PHE A O 1
ATOM 800 N N . GLN A 1 103 ? 13.062 1.656 -15.776 1.00 98.19 103 GLN A N 1
ATOM 801 C CA . GLN A 1 103 ? 13.538 2.534 -16.847 1.00 98.19 103 GLN A CA 1
ATOM 802 C C . GLN A 1 103 ? 14.953 3.070 -16.597 1.00 98.19 103 GLN A C 1
ATOM 804 O O . GLN A 1 103 ? 15.695 3.314 -17.545 1.00 98.19 103 GLN A O 1
ATOM 809 N N . GLU A 1 104 ? 15.374 3.212 -15.338 1.00 96.62 104 GLU A N 1
ATOM 810 C CA . GLU A 1 104 ? 16.768 3.540 -15.025 1.00 96.62 104 GLU A CA 1
ATOM 811 C C . GLU A 1 104 ? 17.718 2.373 -15.349 1.00 96.62 104 GLU A C 1
ATOM 813 O O . GLU A 1 104 ? 18.827 2.594 -15.840 1.00 96.62 104 GLU A O 1
ATOM 818 N N . MET A 1 105 ? 17.286 1.131 -15.112 1.00 96.94 105 MET A N 1
ATOM 819 C CA . MET A 1 105 ? 18.079 -0.071 -15.401 1.00 96.94 105 MET A CA 1
ATOM 820 C C . MET A 1 105 ? 18.068 -0.460 -16.887 1.00 96.94 105 MET A C 1
ATOM 822 O O . MET A 1 105 ? 19.090 -0.910 -17.408 1.00 96.94 105 MET A O 1
ATOM 826 N N . PHE A 1 106 ? 16.933 -0.286 -17.568 1.00 97.44 106 PHE A N 1
ATOM 827 C CA . PHE A 1 106 ? 16.679 -0.737 -18.940 1.00 97.44 106 PHE A CA 1
ATOM 828 C C . PHE A 1 106 ? 15.991 0.360 -19.781 1.00 97.44 106 PHE A C 1
ATOM 830 O O . PHE A 1 106 ? 14.828 0.215 -20.151 1.00 97.44 106 PHE A O 1
ATOM 837 N N . PRO A 1 107 ? 16.694 1.451 -20.145 1.00 97.31 107 PRO A N 1
ATOM 838 C CA . PRO A 1 107 ? 16.068 2.655 -20.717 1.00 97.31 107 PRO A CA 1
ATOM 839 C C . PRO A 1 107 ? 15.412 2.483 -22.094 1.00 97.31 107 PRO A C 1
ATOM 841 O O . PRO A 1 107 ? 14.733 3.387 -22.578 1.00 97.31 107 PRO A O 1
ATOM 844 N N . SER A 1 108 ? 15.704 1.380 -22.783 1.00 97.75 108 SER A N 1
ATOM 845 C CA . SER A 1 108 ? 15.177 1.065 -24.113 1.00 97.75 108 SER A CA 1
ATOM 846 C C . SER A 1 108 ? 14.084 -0.000 -24.099 1.00 97.75 108 SER A C 1
ATOM 848 O O . SER A 1 108 ? 13.543 -0.299 -25.160 1.00 97.75 108 SER A O 1
ATOM 850 N N . GLU A 1 109 ? 13.801 -0.598 -22.942 1.00 97.88 109 GLU A N 1
ATOM 851 C CA . GLU A 1 109 ? 12.852 -1.701 -22.816 1.00 97.88 109 GLU A CA 1
ATOM 852 C C . GLU A 1 109 ? 11.467 -1.196 -22.388 1.00 97.88 109 GLU A C 1
ATOM 854 O O . GLU A 1 109 ? 11.320 -0.188 -21.688 1.00 97.88 109 GLU A O 1
ATOM 859 N N . GLU A 1 110 ? 10.428 -1.920 -22.802 1.00 97.38 110 GLU A N 1
ATOM 860 C CA . GLU A 1 110 ? 9.057 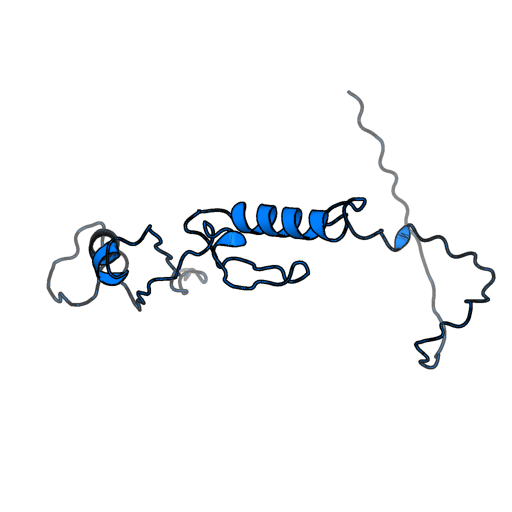-1.674 -22.354 1.00 97.38 110 GLU A CA 1
ATOM 861 C C . GLU A 1 110 ? 8.847 -2.228 -20.937 1.00 97.38 110 GLU A C 1
ATOM 863 O O . GLU A 1 110 ? 9.347 -3.300 -20.587 1.00 97.38 110 GLU A O 1
ATOM 868 N N . PHE A 1 111 ? 8.096 -1.506 -20.103 1.00 98.00 111 PHE A N 1
ATOM 869 C CA . PHE A 1 111 ? 7.796 -1.944 -18.743 1.00 98.00 111 PHE A CA 1
ATOM 870 C C . PHE A 1 111 ? 6.675 -2.994 -18.733 1.00 98.00 111 PHE A C 1
ATOM 872 O O . PHE A 1 111 ? 5.530 -2.689 -19.052 1.00 98.00 111 PHE A O 1
ATOM 879 N N . CYS A 1 112 ? 7.005 -4.217 -18.306 1.00 97.25 112 CYS A N 1
ATOM 880 C CA . CYS A 1 112 ? 6.078 -5.352 -18.168 1.00 97.25 112 CYS A CA 1
ATOM 881 C C . CYS A 1 112 ? 5.222 -5.656 -19.423 1.00 97.25 112 CYS A C 1
ATOM 883 O O . CYS A 1 112 ? 3.995 -5.740 -19.303 1.00 97.25 112 CYS A O 1
ATOM 885 N N . PRO A 1 113 ? 5.825 -5.867 -20.612 1.00 96.75 113 PRO A N 1
ATOM 886 C CA . PRO A 1 113 ? 5.064 -6.291 -21.780 1.00 96.75 113 PRO A CA 1
ATOM 887 C C . PRO A 1 113 ? 4.407 -7.659 -21.523 1.00 96.75 113 PRO A C 1
ATOM 889 O O . PRO A 1 113 ? 4.948 -8.475 -20.763 1.00 96.75 113 PRO A O 1
ATOM 892 N N . PRO A 1 114 ? 3.252 -7.948 -22.147 1.00 94.81 114 PRO A N 1
ATOM 893 C CA . PRO A 1 114 ? 2.658 -9.272 -22.061 1.00 94.81 114 PRO A CA 1
ATOM 894 C C . PRO A 1 114 ? 3.656 -10.314 -22.590 1.00 94.81 114 PRO A C 1
ATOM 896 O O . PRO A 1 114 ? 4.327 -10.065 -23.596 1.00 94.81 114 PRO A O 1
ATOM 899 N N . PRO A 1 115 ? 3.774 -11.483 -21.938 1.00 94.00 115 PRO A N 1
ATOM 900 C CA . PRO A 1 115 ? 4.635 -12.536 -22.450 1.00 94.00 115 PRO A CA 1
ATOM 901 C C . PRO A 1 115 ? 4.161 -12.961 -23.852 1.00 94.00 115 PRO A C 1
ATOM 903 O O . PRO A 1 115 ? 2.953 -12.944 -24.115 1.00 94.00 115 PRO A O 1
ATOM 906 N N . PRO A 1 116 ? 5.081 -13.359 -2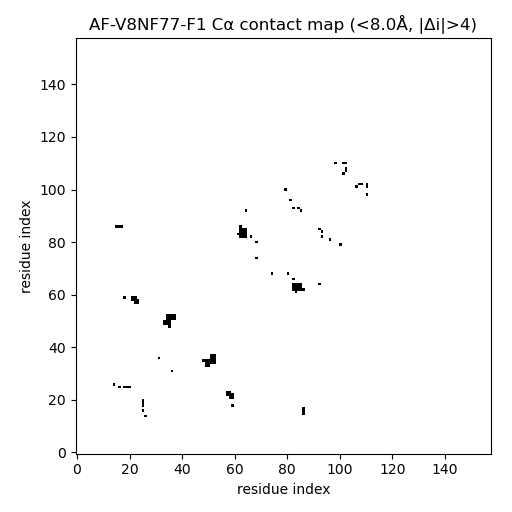4.751 1.00 90.75 116 PRO A N 1
ATOM 907 C CA . PRO A 1 116 ? 4.701 -13.855 -26.068 1.00 90.75 116 PRO A CA 1
ATOM 908 C C . PRO A 1 116 ? 3.798 -15.084 -25.921 1.00 90.75 116 PRO A C 1
ATOM 910 O O . PRO A 1 116 ? 4.056 -15.958 -25.089 1.00 90.75 116 PRO A O 1
ATOM 913 N N . ASN A 1 117 ? 2.733 -15.150 -26.721 1.00 93.50 117 ASN A N 1
ATOM 914 C CA . ASN A 1 117 ? 1.821 -16.286 -26.704 1.00 93.50 117 ASN A CA 1
ATOM 915 C C . ASN A 1 117 ? 2.544 -17.528 -27.263 1.00 93.50 117 ASN A C 1
ATOM 917 O O . ASN A 1 117 ? 3.065 -17.463 -28.379 1.00 93.50 117 ASN A O 1
ATOM 921 N N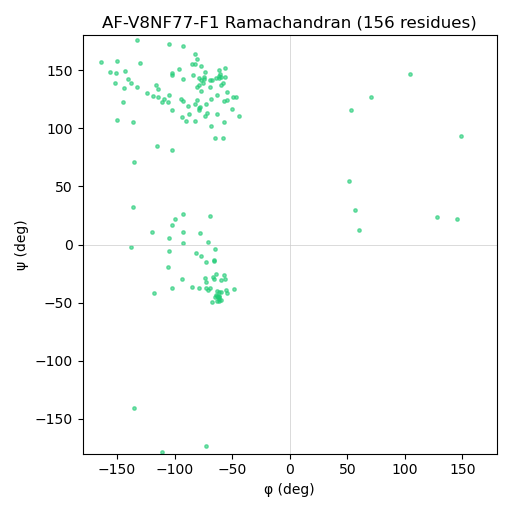 . PRO A 1 118 ? 2.594 -18.654 -26.527 1.00 89.94 118 PRO A N 1
ATOM 922 C CA . PRO A 1 118 ? 3.318 -19.842 -26.976 1.00 89.94 118 PRO A CA 1
ATOM 923 C C . PRO A 1 118 ? 2.799 -20.409 -28.304 1.00 89.94 118 PRO A C 1
ATOM 925 O O . PRO A 1 118 ? 3.588 -20.945 -29.075 1.00 89.94 118 PRO A O 1
ATOM 928 N N . GLU A 1 119 ? 1.508 -20.256 -28.603 1.00 89.19 119 GLU A N 1
ATOM 929 C CA . GLU A 1 119 ? 0.902 -20.783 -29.834 1.00 89.19 119 GLU A CA 1
ATOM 930 C C . GLU A 1 119 ? 1.297 -19.995 -31.097 1.00 89.19 119 GLU A C 1
ATOM 932 O O . GLU A 1 119 ? 1.133 -20.494 -32.209 1.00 89.19 119 GLU A O 1
ATOM 937 N N . ASP A 1 120 ? 1.854 -18.788 -30.945 1.00 89.69 120 ASP A N 1
ATOM 938 C CA . ASP A 1 120 ? 2.361 -17.987 -32.069 1.00 89.69 120 ASP A CA 1
ATOM 939 C C . ASP A 1 120 ? 3.771 -18.436 -32.511 1.00 89.69 120 ASP A C 1
ATOM 941 O O . ASP A 1 120 ? 4.303 -17.965 -33.521 1.00 89.69 120 ASP A O 1
ATOM 945 N N . ILE A 1 121 ? 4.401 -19.354 -31.768 1.00 85.06 121 ILE A N 1
ATOM 946 C CA . ILE A 1 121 ? 5.728 -19.889 -32.078 1.00 85.06 121 ILE A CA 1
ATOM 947 C C . ILE A 1 121 ? 5.584 -20.998 -33.128 1.00 85.06 121 ILE A C 1
ATOM 949 O O . ILE A 1 121 ? 5.164 -22.116 -32.836 1.00 85.06 121 ILE A O 1
ATOM 953 N N . ILE A 1 122 ? 5.967 -20.710 -34.373 1.00 85.25 122 ILE A N 1
ATOM 954 C CA . ILE A 1 122 ? 5.976 -21.707 -35.451 1.00 85.25 122 ILE A CA 1
ATOM 955 C C . ILE A 1 122 ? 7.220 -22.592 -35.306 1.00 85.25 122 ILE A C 1
ATOM 957 O O . ILE A 1 122 ? 8.347 -22.115 -35.426 1.00 85.25 122 ILE A O 1
ATOM 961 N N . TYR A 1 123 ? 7.011 -23.890 -35.087 1.00 81.75 123 TYR A N 1
ATOM 962 C CA . TYR A 1 123 ? 8.075 -24.890 -35.155 1.00 81.75 123 TYR A CA 1
ATOM 963 C C . TYR A 1 123 ? 8.208 -25.394 -36.592 1.00 81.75 123 TYR A C 1
ATOM 965 O O . TYR A 1 123 ? 7.269 -25.990 -37.129 1.00 81.75 123 TYR A O 1
ATOM 973 N N . ASP A 1 124 ? 9.376 -25.202 -37.207 1.00 80.31 124 ASP A N 1
ATOM 974 C CA . ASP A 1 124 ? 9.698 -25.877 -38.461 1.00 80.31 124 ASP A CA 1
ATOM 975 C C . ASP A 1 124 ? 9.731 -27.386 -38.183 1.00 80.31 124 ASP A C 1
ATOM 977 O O . ASP A 1 124 ? 10.529 -27.903 -37.401 1.00 80.31 124 ASP A O 1
ATOM 981 N N . GLY A 1 125 ? 8.760 -28.103 -38.749 1.00 66.69 125 GLY A N 1
ATOM 982 C CA . GLY A 1 125 ? 8.503 -29.522 -38.493 1.00 66.69 125 GLY A CA 1
ATOM 983 C C . GLY A 1 125 ? 9.570 -30.483 -39.031 1.00 66.69 125 GLY A C 1
ATOM 984 O O . GLY A 1 125 ? 9.252 -31.645 -39.283 1.00 66.69 125 GLY A O 1
ATOM 985 N N . ASP A 1 126 ? 10.810 -30.034 -39.224 1.00 63.84 126 ASP A N 1
ATOM 986 C CA . ASP A 1 126 ? 11.953 -30.847 -39.634 1.00 63.84 126 ASP A CA 1
ATOM 987 C C . ASP A 1 126 ? 12.869 -31.244 -38.465 1.00 63.84 126 ASP A C 1
ATOM 989 O O . ASP A 1 126 ? 13.996 -31.661 -38.677 1.00 63.84 126 ASP A O 1
ATOM 993 N N . GLY A 1 127 ? 12.364 -31.242 -37.229 1.00 59.94 127 GLY A N 1
ATOM 994 C CA . GLY A 1 127 ? 12.710 -32.259 -36.227 1.00 59.94 127 GLY A CA 1
ATOM 995 C C . GLY A 1 127 ? 14.179 -32.404 -35.804 1.00 59.94 127 GLY A C 1
ATOM 996 O O . GLY A 1 127 ? 14.497 -33.370 -35.112 1.00 59.94 127 GLY A O 1
ATOM 997 N N . THR A 1 128 ? 15.070 -31.477 -36.134 1.00 58.31 128 THR A N 1
ATOM 998 C CA . THR A 1 128 ? 16.322 -31.301 -35.395 1.00 58.31 128 THR A CA 1
ATOM 999 C C . THR A 1 128 ? 16.153 -30.103 -34.487 1.00 58.31 128 THR A C 1
ATOM 1001 O O . THR A 1 128 ? 16.562 -28.994 -34.813 1.00 58.31 128 THR A O 1
ATOM 1004 N N . GLN A 1 129 ? 15.513 -30.339 -33.339 1.00 58.28 129 GLN A N 1
ATOM 1005 C CA . GLN A 1 129 ? 15.654 -29.462 -32.184 1.00 58.28 129 GLN A CA 1
ATOM 1006 C C . GLN A 1 129 ? 17.166 -29.269 -31.976 1.00 58.28 129 GLN A C 1
ATOM 1008 O O . GLN A 1 129 ? 17.847 -30.277 -31.764 1.00 58.28 129 GLN A O 1
ATOM 1013 N N . PRO A 1 130 ? 17.731 -28.050 -32.096 1.00 57.34 130 PRO A N 1
ATOM 1014 C CA . PRO A 1 130 ? 19.096 -27.840 -31.655 1.00 57.34 130 PRO A CA 1
ATOM 1015 C C . PRO A 1 130 ? 19.122 -28.253 -30.191 1.00 57.34 130 PRO A C 1
ATOM 1017 O O . PRO A 1 130 ? 18.292 -27.802 -29.400 1.00 57.34 130 PRO A O 1
ATOM 1020 N N . GLU A 1 131 ? 19.999 -29.198 -29.879 1.00 49.28 131 GLU A N 1
ATOM 1021 C CA . GLU A 1 131 ? 20.241 -29.663 -28.527 1.00 49.28 131 GLU A CA 1
ATOM 1022 C C . GLU A 1 131 ? 20.334 -28.467 -27.572 1.00 49.28 131 GLU A C 1
ATOM 1024 O O . GLU A 1 131 ? 21.247 -27.645 -27.646 1.00 49.28 131 GLU A O 1
ATOM 1029 N N . ASP A 1 132 ? 19.318 -28.350 -26.715 1.00 48.56 132 ASP A N 1
ATOM 1030 C CA . ASP A 1 132 ? 19.317 -27.432 -25.590 1.00 48.56 132 ASP A CA 1
ATOM 1031 C C . ASP A 1 132 ? 20.579 -27.729 -24.763 1.00 48.56 132 ASP A C 1
ATOM 1033 O O . ASP A 1 132 ? 20.770 -28.881 -24.354 1.00 48.56 132 ASP A O 1
ATOM 1037 N N . PRO A 1 133 ? 21.462 -26.751 -24.487 1.00 50.31 133 PRO A N 1
ATOM 1038 C CA . PRO A 1 133 ? 22.617 -26.996 -23.633 1.00 50.31 133 PRO A CA 1
ATOM 1039 C C . PRO A 1 133 ? 22.232 -27.345 -22.182 1.00 50.31 133 PRO A C 1
ATOM 1041 O O . PRO A 1 133 ? 23.129 -27.571 -21.370 1.00 50.31 133 PRO A O 1
ATOM 1044 N N . GLY A 1 134 ? 20.941 -27.325 -21.818 1.00 46.16 134 GLY A N 1
ATOM 1045 C CA . GLY A 1 134 ? 20.508 -27.220 -20.428 1.00 46.16 134 GLY A CA 1
ATOM 1046 C C . GLY A 1 134 ? 19.700 -28.364 -19.825 1.00 46.16 134 GLY A C 1
ATOM 1047 O O . GLY A 1 134 ? 19.954 -28.684 -18.666 1.00 46.16 134 GLY A O 1
ATOM 1048 N N . PHE A 1 135 ? 18.727 -28.969 -20.513 1.00 48.41 135 PHE A N 1
ATOM 1049 C CA . PHE A 1 135 ? 17.794 -29.879 -19.832 1.00 48.41 135 PHE A CA 1
ATOM 1050 C C . PHE A 1 135 ? 17.523 -31.177 -20.598 1.00 48.41 135 PHE A C 1
ATOM 1052 O O . PHE A 1 135 ? 16.766 -31.235 -21.560 1.00 48.41 135 PHE A O 1
ATOM 1059 N N . SER A 1 136 ? 18.109 -32.268 -20.102 1.00 41.69 136 SER A N 1
ATOM 1060 C CA . SER A 1 136 ? 17.807 -33.630 -20.541 1.00 41.69 136 SER A CA 1
ATOM 1061 C C . SER A 1 136 ? 16.759 -34.261 -19.624 1.00 41.69 136 SER A C 1
ATOM 1063 O O . SER A 1 136 ? 16.959 -34.353 -18.415 1.00 41.69 136 SER A O 1
ATOM 1065 N N . ASN A 1 137 ? 15.659 -34.751 -20.200 1.00 39.44 137 ASN A N 1
ATOM 1066 C CA . ASN A 1 137 ? 14.823 -35.770 -19.567 1.00 39.44 137 ASN A CA 1
ATOM 1067 C C . ASN A 1 137 ? 14.348 -36.791 -20.621 1.00 39.44 137 ASN A C 1
ATOM 1069 O O . ASN A 1 137 ? 14.098 -36.394 -21.761 1.00 39.44 137 ASN A O 1
ATOM 1073 N N . PRO A 1 138 ? 14.258 -38.098 -20.296 1.00 43.94 138 PRO A N 1
ATOM 1074 C CA . PRO A 1 138 ? 14.118 -39.145 -21.302 1.00 43.94 138 PRO A CA 1
ATOM 1075 C C . PRO A 1 138 ? 12.666 -39.359 -21.740 1.00 43.94 138 PRO A C 1
ATOM 1077 O O . PRO A 1 138 ? 11.727 -39.269 -20.954 1.00 43.94 138 PRO A O 1
ATOM 1080 N N . SER A 1 139 ? 12.530 -39.700 -23.017 1.00 44.31 139 SER A N 1
ATOM 1081 C CA . SER A 1 139 ? 11.310 -39.952 -23.782 1.00 44.31 139 SER A CA 1
ATOM 1082 C C . SER A 1 139 ? 10.620 -41.296 -23.502 1.00 44.31 139 SER A C 1
ATOM 1084 O O . SER A 1 139 ? 11.285 -42.326 -23.565 1.00 44.31 139 SER A O 1
ATOM 1086 N N . GLU A 1 140 ? 9.285 -41.294 -23.433 1.00 39.09 140 GLU A N 1
ATOM 1087 C CA . GLU A 1 140 ? 8.345 -42.372 -23.822 1.00 39.09 140 GLU A CA 1
ATOM 1088 C C . GLU A 1 140 ? 7.032 -41.651 -24.235 1.00 39.09 140 GLU A C 1
ATOM 1090 O O . GLU A 1 140 ? 6.677 -40.664 -23.608 1.00 39.09 140 GLU A O 1
ATOM 1095 N N . GLY A 1 141 ? 6.228 -41.940 -25.261 1.00 31.62 141 GLY A N 1
ATOM 1096 C CA . GLY A 1 141 ? 6.074 -43.064 -26.176 1.00 31.62 141 GLY A CA 1
ATOM 1097 C C . GLY A 1 141 ? 4.584 -43.182 -26.581 1.00 31.62 141 GLY A C 1
ATOM 1098 O O . GLY A 1 141 ? 3.828 -43.839 -25.890 1.00 31.62 141 GLY A O 1
ATOM 1099 N N . LYS A 1 142 ? 4.195 -42.556 -27.709 1.00 36.09 142 LYS A N 1
ATOM 1100 C CA . LYS A 1 142 ? 3.051 -42.834 -28.631 1.00 36.09 142 LYS A CA 1
ATOM 1101 C C . LYS A 1 142 ? 1.573 -42.953 -28.151 1.00 36.09 142 LYS A C 1
ATOM 1103 O O . LYS A 1 142 ? 1.157 -43.979 -27.638 1.00 36.09 142 LYS A O 1
ATOM 1108 N N . ALA A 1 143 ? 0.783 -41.992 -28.663 1.00 38.59 143 ALA A N 1
ATOM 1109 C CA . ALA A 1 143 ? -0.374 -42.105 -29.588 1.00 38.59 143 ALA A CA 1
ATOM 1110 C C . ALA A 1 143 ? -1.730 -42.716 -29.156 1.00 38.59 143 ALA A C 1
ATOM 1112 O O . ALA A 1 143 ? -1.805 -43.901 -28.874 1.00 38.59 143 ALA A O 1
ATOM 1113 N N . GLU A 1 144 ? -2.822 -41.958 -29.376 1.00 31.20 144 GLU A N 1
ATOM 1114 C CA . GLU A 1 144 ? -3.969 -42.357 -30.226 1.00 31.20 144 GLU A CA 1
ATOM 1115 C C . GLU A 1 144 ? -4.869 -41.152 -30.614 1.00 31.20 144 GLU A C 1
ATOM 1117 O O . GLU A 1 144 ? -4.810 -40.097 -29.991 1.00 31.20 144 GLU A O 1
ATOM 1122 N N . LYS A 1 145 ? -5.620 -41.283 -31.721 1.00 38.16 145 LYS A N 1
ATOM 1123 C CA . LYS A 1 145 ? -6.294 -40.229 -32.523 1.00 38.16 145 LYS A CA 1
ATOM 1124 C C . LYS A 1 145 ? -7.835 -40.156 -32.311 1.00 38.16 145 LYS A C 1
ATOM 1126 O O . LYS A 1 145 ? -8.416 -41.140 -31.869 1.00 38.16 145 LYS A O 1
ATOM 1131 N N . VAL A 1 146 ? -8.454 -39.104 -32.908 1.00 34.91 146 VAL A N 1
ATOM 1132 C CA . VAL A 1 146 ? -9.798 -39.008 -33.597 1.00 34.91 146 VAL A CA 1
ATOM 1133 C C . VAL A 1 146 ? -10.937 -38.294 -32.796 1.00 34.91 146 VAL A C 1
ATOM 1135 O O . VAL A 1 146 ? -11.024 -38.561 -31.602 1.00 34.91 146 VAL A O 1
ATOM 1138 N N . PRO A 1 147 ? -11.929 -37.544 -33.381 1.00 38.38 147 PRO A N 1
ATOM 1139 C CA . PRO A 1 147 ? -12.019 -36.647 -34.568 1.00 38.38 147 PRO A CA 1
ATOM 1140 C C . PRO A 1 147 ? -12.717 -35.260 -34.328 1.00 38.38 147 PRO A C 1
ATOM 1142 O O . PRO A 1 147 ? -13.313 -34.998 -33.288 1.00 38.38 147 PRO A O 1
ATOM 1145 N N . GLU A 1 148 ? -12.722 -34.430 -35.381 1.00 46.06 148 GLU A N 1
ATOM 1146 C CA . GLU A 1 148 ? -13.392 -33.126 -35.594 1.00 46.06 148 GLU A CA 1
ATOM 1147 C C . GLU A 1 148 ? -14.931 -33.085 -35.421 1.00 46.06 148 GLU A C 1
ATOM 1149 O O . GLU A 1 148 ? -15.619 -34.030 -35.812 1.00 46.06 148 GLU A O 1
ATOM 1154 N N . LYS A 1 149 ? -15.478 -31.910 -35.034 1.00 34.78 149 LYS A N 1
ATOM 1155 C CA . LYS A 1 149 ? -16.704 -31.326 -35.631 1.00 34.78 149 LYS A CA 1
ATOM 1156 C C . LYS A 1 149 ? -16.654 -29.790 -35.699 1.00 34.78 149 LYS A C 1
ATOM 1158 O O . LYS A 1 149 ? -16.529 -29.109 -34.691 1.00 34.78 149 LYS A O 1
ATOM 1163 N N . ASN A 1 150 ? -16.803 -29.315 -36.931 1.00 42.31 150 ASN A N 1
ATOM 1164 C CA . ASN A 1 150 ? -16.986 -27.950 -37.419 1.00 42.31 150 ASN A CA 1
ATOM 1165 C C . ASN A 1 150 ? -18.372 -27.386 -37.034 1.00 42.31 150 ASN A C 1
ATOM 1167 O O . ASN A 1 150 ? -19.353 -28.130 -37.111 1.00 42.31 150 ASN A O 1
ATOM 1171 N N . LEU A 1 151 ? -18.448 -26.097 -36.678 1.00 37.06 151 LEU A N 1
ATOM 1172 C CA . LEU A 1 151 ? -19.643 -25.257 -36.838 1.00 37.06 151 LEU A CA 1
ATOM 1173 C C . LEU A 1 151 ? -19.222 -23.789 -37.046 1.00 37.06 151 LEU A C 1
ATOM 1175 O O . LEU A 1 151 ? -18.769 -23.119 -36.125 1.00 37.06 151 LEU A O 1
ATOM 1179 N N . GLU A 1 152 ? -19.375 -23.341 -38.292 1.00 44.84 152 GLU A N 1
ATOM 1180 C CA . GLU A 1 152 ? -19.306 -21.963 -38.795 1.00 44.84 152 GLU A CA 1
ATOM 1181 C C . GLU A 1 152 ? -20.103 -20.942 -37.961 1.00 44.84 152 GLU A C 1
ATOM 1183 O O . GLU A 1 152 ? -21.320 -21.073 -37.804 1.00 44.84 152 GLU A O 1
ATOM 1188 N N . GLU A 1 153 ? -19.445 -19.856 -37.541 1.00 40.56 153 GLU A N 1
ATOM 1189 C CA . GLU A 1 153 ? -20.105 -18.607 -37.145 1.00 40.56 153 GLU A CA 1
ATOM 1190 C C . GLU A 1 153 ? -20.204 -17.657 -38.349 1.00 40.56 153 GLU A C 1
ATOM 1192 O O . GLU A 1 153 ? -19.212 -17.305 -38.987 1.00 40.56 153 GLU A O 1
ATOM 1197 N N . ARG A 1 154 ? -21.436 -17.240 -38.665 1.00 47.56 154 ARG A N 1
ATOM 1198 C CA . ARG A 1 154 ? -21.727 -16.150 -39.608 1.00 47.56 154 ARG A CA 1
ATOM 1199 C C . ARG A 1 154 ? -21.509 -14.795 -38.917 1.00 47.56 154 ARG A C 1
ATOM 1201 O O . ARG A 1 154 ? -21.884 -14.679 -37.752 1.00 47.56 154 ARG A O 1
ATOM 1208 N N . PRO A 1 155 ? -20.998 -13.761 -39.611 1.00 54.53 155 PRO A N 1
ATOM 1209 C CA . PRO A 1 155 ? -20.867 -12.431 -39.025 1.00 54.53 155 PRO A CA 1
ATOM 1210 C C . PRO A 1 155 ? -22.222 -11.693 -38.977 1.00 54.53 155 PRO A C 1
ATOM 1212 O O . PRO A 1 155 ? -23.097 -11.982 -39.800 1.00 54.53 155 PRO A O 1
ATOM 1215 N N . PRO A 1 156 ? -22.412 -10.752 -38.033 1.00 51.56 156 PRO A N 1
ATOM 1216 C CA . PRO A 1 156 ? -23.630 -9.952 -37.929 1.00 51.56 156 PRO A CA 1
ATOM 1217 C C . PRO A 1 156 ? -23.643 -8.811 -38.963 1.00 51.56 156 PRO A C 1
ATOM 1219 O O . PRO A 1 156 ? -22.630 -8.143 -39.167 1.00 51.56 156 PRO A O 1
ATOM 1222 N N . GLU A 1 157 ? -24.795 -8.597 -39.605 1.00 48.38 157 GLU A N 1
ATOM 1223 C CA . GLU A 1 157 ? -25.102 -7.382 -40.377 1.00 48.38 157 GLU A CA 1
ATOM 1224 C C . GLU A 1 157 ? -25.640 -6.272 -39.448 1.00 48.38 157 GLU A C 1
ATOM 1226 O O . GLU A 1 157 ? -26.142 -6.568 -38.363 1.00 48.38 157 GLU A O 1
ATOM 1231 N N . GLU A 1 158 ? -25.469 -5.026 -39.909 1.00 46.66 158 GLU A N 1
ATOM 1232 C CA . GLU A 1 158 ? -25.708 -3.708 -39.276 1.00 46.66 158 GLU A CA 1
ATOM 1233 C C . GLU A 1 158 ? -26.959 -3.537 -38.392 1.00 46.66 158 GLU A C 1
ATOM 1235 O O . GLU A 1 158 ? -28.061 -4.005 -38.764 1.00 46.66 158 GLU A O 1
#

Sequence (158 aa):
MQENPWQEFPDLVHLTCPSIQTAKEDLTHVVEQLFSVAETEGEEEEEGAKPQVLWSMYFNMRDSSSLDRSSYDNLPSNMYVCSGPDGALGNDCAVKQAEAIFQEMFPSEEFCPPPPNPEDIIYDGDGTQPEDPGFSNPSEGKAEKVPEKNLEERPPEE

Nearest PDB structures (foldseek):
  1vg9-assembly3_E  TM=8.850E-01  e=3.197E-07  Rattus norvegicus

InterPro domains:
  IPR001738 Rab protein geranylgeranyltransferase component A [PR00893] (50-69)
  IPR001738 Rab protein geranylgeranyltransferase component A [PR00893] (72-92)
  IPR001738 Rab protein geranylgeranyltransferase component A [PR00893] (107-126)
  IPR018203 GDP dissociation inhibitor [PTHR11787] (12-118)
  IPR054420 RAE1/2 domain I, C-terminal region [PF22603] (12-86)

Solvent-accessible surface area (backbone atoms only — not comparable to full-atom values): 11744 Å² total; per-residue (Å²): 133,84,78,66,92,80,79,80,73,86,84,88,85,87,86,87,74,86,76,90,66,54,38,51,76,71,40,47,66,59,47,61,73,62,29,37,71,89,79,72,91,82,75,80,92,58,98,78,74,52,58,72,61,89,77,88,87,69,70,79,77,78,71,40,63,87,66,56,77,87,77,48,84,90,68,55,93,92,63,87,86,82,56,56,70,59,94,60,96,67,61,64,68,61,52,53,50,53,48,54,53,46,42,71,76,39,77,87,60,77,83,83,67,81,77,82,64,74,86,76,61,83,73,77,87,76,81,70,74,76,80,69,97,79,78,89,79,88,89,85,85,84,89,88,87,90,84,89,85,90,81,89,84,80,83,86,80,135

Foldseek 3Di:
DDPDPPPDDDDDDDDADPDPDWQCVVCVVVCVVQADEPDDDDDDDDDPHHHHDPDDDTGDDDWPLPDDPVNDPPDDPPDDDDTDDDRDPDCVSVVVSQVVVCCVVPVPDDDDDPPDDPVVDDDPPPPCPPPDPDDDDDDDDDDDDDDDDDDDDDDDDD

Secondary structure (DSSP, 8-state):
----TT-------------SS-HHHHHHHHHHHHSB-S--TT----TTPPPBPS----------TT--GGGSTT--TT--------SSSSSHHHHHHHHHHHHHH-TTS-SSPPPPPGGG----TT------SS-----------------PPPPPP-

Radius of gyration: 29.62 Å; Cα contacts (8 Å, |Δi|>4): 61; chains: 1; bounding box: 64×55×70 Å